Protein AF-A0A183F4H8-F1 (afdb_monomer)

Nearest PDB structures (foldseek):
  6b87-assembly3_C  TM=6.228E-01  e=8.184E+00  synthetic construct
  1jch-assembly1_A  TM=4.681E-01  e=5.550E+00  Escherichia coli str. K-12 substr. W3110
  4ovv-assembly1_B  TM=3.530E-01  e=3.560E+00  Homo sapiens
  5l3c-assembly1_A  TM=3.807E-01  e=4.445E+00  Homo sapiens
  6nct-assembly1_B  TM=3.474E-01  e=4.445E+00  Homo sapiens

Sequence (160 aa):
MPRFMESQKWSLLNDIPANFSRLVMEALSLRQKVVLARQALHFLRRCQRNDVIPTFITSKKLHETCGLPKDDKKLREIENDILKMTIKSKQNNLYSLLLKCVSKEQSCERFLPDRLWRRIVGLMDKKRSEENNTSIGRVPYIFDRIPKNVWVNGVAIGSL

pLDDT: mean 71.91, std 21.22, range [29.73, 94.19]

Mean predicted aligned error: 12.65 Å

Organism: Heligmosomoides polygyrus (NCBI:txid6339)

Solvent-accessible surface area (backbone atoms only — not comparable to full-atom values): 9638 Å² total; per-residue (Å²): 131,79,92,81,74,55,78,82,57,52,64,63,55,69,74,44,57,76,93,50,43,64,57,50,53,51,26,54,50,34,50,52,51,39,51,54,41,48,51,54,45,50,52,51,52,51,26,62,74,68,78,44,80,54,70,86,68,67,36,78,60,55,36,65,75,69,72,43,59,89,85,34,69,67,54,54,51,52,47,51,50,51,51,54,51,50,49,52,52,44,50,54,51,38,52,54,42,46,55,55,26,53,55,37,46,54,49,42,54,74,76,39,61,66,70,58,48,52,51,56,51,51,58,62,54,51,55,55,59,61,57,48,72,76,66,67,76,92,73,83,70,66,79,86,65,61,65,82,82,61,63,68,89,88,48,83,77,79,80,131

Foldseek 3Di:
DQPPDDPVLVVLLVVDDPVCSVLVVVLVVLVSVLVVLVVVLVVLVVCLVVVHQDPVLLDPVLCVVVVHDSPDPVSSVVSSVVSVVVSVVSVVVSVVSVVVNVVSLVVCCVPDDVVSSCVSVVVVVVVVVVVQVPDDHDDDDCVVVPPPPQDDPPDRDDDD

Radius of gyration: 20.4 Å; Cα contacts (8 Å, |Δi|>4): 75; chains: 1; bounding box: 42×41×57 Å

Structure (mmCIF, N/CA/C/O backbone):
data_AF-A0A183F4H8-F1
#
_entry.id   AF-A0A183F4H8-F1
#
loop_
_atom_site.group_PDB
_atom_site.id
_atom_site.type_symbol
_atom_site.label_atom_id
_atom_site.label_alt_id
_atom_site.label_comp_id
_atom_site.label_asym_id
_atom_site.label_entity_id
_atom_site.label_seq_id
_atom_site.pdbx_PDB_ins_code
_atom_site.Cartn_x
_atom_site.Cartn_y
_atom_site.Cartn_z
_atom_site.occupancy
_atom_site.B_iso_or_equiv
_atom_site.auth_seq_id
_atom_site.auth_comp_id
_atom_site.auth_asym_id
_atom_site.auth_atom_id
_atom_site.pdbx_PDB_model_num
ATOM 1 N N . MET A 1 1 ? 4.410 -14.785 -5.451 1.00 35.19 1 MET A N 1
ATOM 2 C CA . MET A 1 1 ? 4.458 -14.168 -6.797 1.00 35.19 1 MET A CA 1
ATOM 3 C C . MET A 1 1 ? 3.413 -13.060 -6.915 1.00 35.19 1 MET A C 1
ATOM 5 O O . MET A 1 1 ? 2.381 -13.168 -6.257 1.00 35.19 1 MET A O 1
ATOM 9 N N . PRO A 1 2 ? 3.671 -11.994 -7.693 1.00 44.03 2 PRO A N 1
ATOM 10 C CA . PRO A 1 2 ? 2.698 -10.931 -7.944 1.00 44.03 2 PRO A CA 1
ATOM 11 C C . PRO A 1 2 ? 1.487 -11.483 -8.727 1.00 44.03 2 PRO A C 1
ATOM 13 O O . PRO A 1 2 ? 1.676 -12.132 -9.750 1.00 44.03 2 PRO A O 1
ATOM 16 N N . ARG A 1 3 ? 0.250 -11.248 -8.258 1.00 51.75 3 ARG A N 1
ATOM 17 C CA . ARG A 1 3 ? -0.985 -11.921 -8.747 1.00 51.75 3 ARG A CA 1
ATOM 18 C C . ARG A 1 3 ? -1.517 -11.436 -10.113 1.00 51.75 3 ARG A C 1
ATOM 20 O O . ARG A 1 3 ? -2.581 -11.867 -10.525 1.00 51.75 3 ARG A O 1
ATOM 27 N N . PHE A 1 4 ? -0.810 -10.543 -10.806 1.00 49.78 4 PHE A N 1
ATOM 28 C CA . PHE A 1 4 ? -1.333 -9.786 -11.964 1.00 49.78 4 PHE A CA 1
ATOM 29 C C . PHE A 1 4 ? -0.768 -10.181 -13.343 1.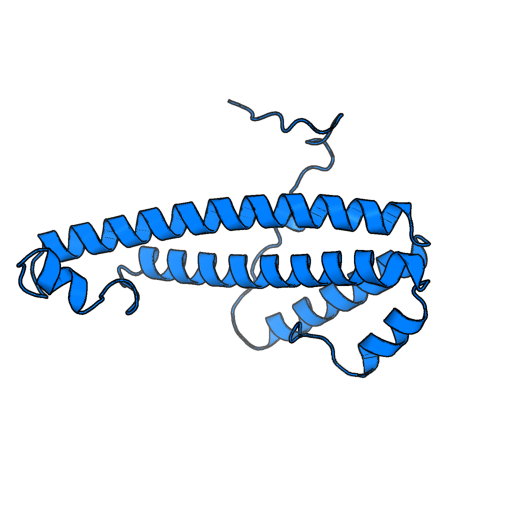00 49.78 4 PHE A C 1
ATOM 31 O O . PHE A 1 4 ? -1.013 -9.486 -14.336 1.00 49.78 4 PHE A O 1
ATOM 38 N N . MET A 1 5 ? 0.019 -11.255 -13.425 1.00 52.78 5 MET A N 1
ATOM 39 C CA . MET A 1 5 ? 0.778 -11.586 -14.636 1.00 52.78 5 MET A CA 1
ATOM 40 C C . MET A 1 5 ? 0.137 -12.756 -15.393 1.00 52.78 5 MET A C 1
ATOM 42 O O . MET A 1 5 ? 0.502 -13.909 -15.185 1.00 52.78 5 MET A O 1
ATOM 46 N N . GLU A 1 6 ? -0.827 -12.450 -16.263 1.00 54.47 6 GLU A N 1
ATOM 47 C CA . GLU A 1 6 ? -1.324 -13.384 -17.286 1.00 54.47 6 GLU A CA 1
ATOM 48 C C . GLU A 1 6 ? -0.195 -13.815 -18.234 1.00 54.47 6 GLU A C 1
ATOM 50 O O . GLU A 1 6 ? 0.744 -13.054 -18.481 1.00 54.47 6 GLU A O 1
ATOM 55 N N . SER A 1 7 ? -0.301 -15.025 -18.791 1.00 54.50 7 SER A N 1
ATOM 56 C CA . SER A 1 7 ? 0.689 -15.659 -19.681 1.00 54.50 7 SER A CA 1
ATOM 57 C C . SER A 1 7 ? 1.161 -14.751 -20.826 1.00 54.50 7 SER A C 1
ATOM 59 O O . SER A 1 7 ? 2.349 -14.710 -21.132 1.00 54.50 7 SER A O 1
ATOM 61 N N . GLN A 1 8 ? 0.263 -13.943 -21.392 1.00 52.97 8 GLN A N 1
ATOM 62 C CA . GLN A 1 8 ? 0.547 -13.024 -22.500 1.00 52.97 8 GLN A CA 1
ATOM 63 C C . GLN A 1 8 ? 1.451 -11.831 -22.116 1.00 52.97 8 GLN A C 1
ATOM 65 O O . GLN A 1 8 ? 2.029 -11.194 -22.989 1.00 52.97 8 GLN A O 1
ATOM 70 N N . LYS A 1 9 ? 1.606 -11.519 -20.819 1.00 57.94 9 LYS A N 1
ATOM 71 C CA . LYS A 1 9 ? 2.490 -10.441 -20.326 1.00 57.94 9 LYS A CA 1
ATOM 72 C C . LYS A 1 9 ? 3.931 -10.907 -20.108 1.00 57.94 9 LYS A C 1
ATOM 74 O O . LYS A 1 9 ? 4.834 -10.074 -20.094 1.00 57.94 9 LYS A O 1
ATOM 79 N N . TRP A 1 10 ? 4.154 -12.218 -19.978 1.00 61.06 10 TRP A N 1
ATOM 80 C CA . TRP A 1 10 ? 5.497 -12.793 -19.856 1.00 61.06 10 TRP A CA 1
ATOM 81 C C . TRP A 1 10 ? 6.309 -12.641 -21.139 1.00 61.06 10 TRP A C 1
ATOM 83 O O . TRP A 1 10 ? 7.515 -12.434 -21.061 1.00 61.06 10 TRP A O 1
ATOM 93 N N . SER A 1 11 ? 5.660 -12.641 -22.309 1.00 64.25 11 SER A N 1
ATOM 94 C CA . SER A 1 11 ? 6.367 -12.493 -23.586 1.00 64.25 11 SER A CA 1
ATOM 95 C C . SER A 1 11 ? 7.099 -11.155 -23.716 1.00 64.25 11 SER A C 1
ATOM 97 O O . SER A 1 11 ? 8.117 -11.094 -24.385 1.00 64.25 11 SER A O 1
ATOM 99 N N . LEU A 1 12 ? 6.632 -10.101 -23.039 1.00 66.25 12 LEU A N 1
ATOM 100 C CA . LEU A 1 12 ? 7.289 -8.785 -23.011 1.00 66.25 12 LEU A CA 1
ATOM 101 C C . LEU A 1 12 ? 8.436 -8.708 -22.009 1.00 66.25 12 LEU A C 1
ATOM 103 O O . LEU A 1 12 ? 9.307 -7.854 -22.139 1.00 66.25 12 LEU A O 1
ATOM 107 N N . LEU A 1 13 ? 8.430 -9.579 -20.997 1.00 70.94 13 LEU A N 1
ATOM 108 C CA . LEU A 1 13 ? 9.558 -9.696 -20.081 1.00 70.94 13 LEU A CA 1
ATOM 109 C C . LEU A 1 13 ? 10.745 -10.397 -20.756 1.00 70.94 13 LEU A C 1
ATOM 111 O O . LEU A 1 13 ? 11.876 -10.173 -20.339 1.00 70.94 13 LEU A O 1
ATOM 115 N N . ASN A 1 14 ? 10.500 -11.172 -21.819 1.00 73.56 14 ASN A N 1
ATOM 116 C CA . ASN A 1 14 ? 11.553 -11.785 -22.634 1.00 73.56 14 ASN A CA 1
ATOM 117 C C . ASN A 1 14 ? 12.379 -10.743 -23.407 1.00 73.56 14 ASN A C 1
ATOM 119 O O . ASN A 1 14 ? 13.550 -10.982 -23.680 1.00 73.56 14 ASN A O 1
ATOM 123 N N . ASP A 1 15 ? 11.791 -9.581 -23.708 1.00 79.44 15 ASP A N 1
ATOM 124 C CA . ASP A 1 15 ? 12.475 -8.465 -24.373 1.00 79.44 15 ASP A CA 1
ATOM 125 C C . ASP A 1 15 ? 13.351 -7.650 -23.396 1.00 79.44 15 ASP A C 1
ATOM 127 O O . ASP A 1 15 ? 14.046 -6.716 -23.804 1.00 79.44 15 ASP A O 1
ATOM 131 N N . ILE A 1 16 ? 13.306 -7.956 -22.091 1.00 80.44 16 ILE A N 1
ATOM 132 C CA . ILE A 1 16 ? 14.099 -7.263 -21.074 1.00 80.44 16 ILE A CA 1
ATOM 133 C C . ILE A 1 16 ? 15.475 -7.924 -20.979 1.00 80.44 16 ILE A C 1
ATOM 135 O O . ILE A 1 16 ? 15.563 -9.112 -20.656 1.00 80.44 16 ILE A O 1
ATOM 139 N N . PRO A 1 17 ? 16.566 -7.157 -21.147 1.00 82.88 17 PRO A N 1
ATOM 140 C CA . PRO A 1 17 ? 17.907 -7.669 -20.912 1.00 82.88 17 PRO A CA 1
ATOM 141 C C . PRO A 1 17 ? 18.044 -8.283 -19.510 1.00 82.88 17 PRO A C 1
ATOM 143 O O . PRO A 1 17 ? 17.594 -7.706 -18.513 1.00 82.88 17 PRO A O 1
ATOM 146 N N . ALA A 1 18 ? 18.683 -9.453 -19.411 1.00 82.50 18 ALA A N 1
ATOM 147 C CA . ALA A 1 18 ? 18.761 -10.222 -18.166 1.00 82.50 18 ALA A CA 1
ATOM 148 C C . ALA A 1 18 ? 19.333 -9.409 -16.987 1.00 82.50 18 ALA A C 1
ATOM 150 O O . ALA A 1 18 ? 18.863 -9.545 -15.855 1.00 82.50 18 ALA A O 1
ATOM 151 N N . ASN A 1 19 ? 20.271 -8.497 -17.262 1.00 85.50 19 ASN A N 1
ATOM 152 C CA . ASN A 1 19 ? 20.879 -7.579 -16.296 1.00 85.50 19 ASN A CA 1
ATOM 153 C C . ASN A 1 19 ? 19.897 -6.551 -15.695 1.00 85.50 19 ASN A C 1
ATOM 155 O O . ASN A 1 19 ? 20.135 -6.065 -14.591 1.00 85.50 19 ASN A O 1
ATOM 159 N N . PHE A 1 20 ? 18.778 -6.254 -16.362 1.00 84.38 20 PHE A N 1
ATOM 160 C CA . PHE A 1 20 ? 17.754 -5.316 -15.881 1.00 84.38 20 PHE A CA 1
ATOM 161 C C . P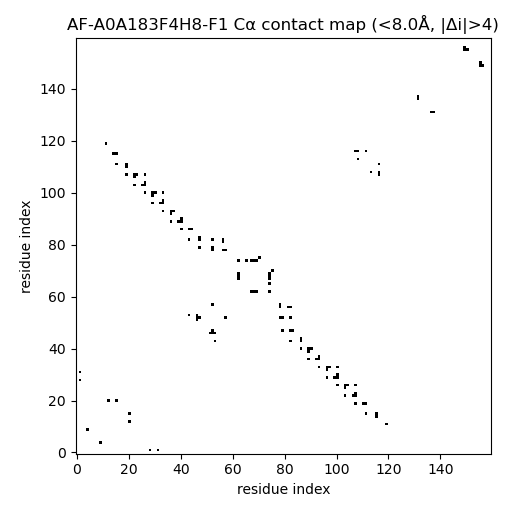HE A 1 20 ? 16.434 -5.990 -15.475 1.00 84.38 20 PHE A C 1
ATOM 163 O O . PHE A 1 20 ? 15.554 -5.334 -14.914 1.00 84.38 20 PHE A O 1
ATOM 170 N N . SER A 1 21 ? 16.307 -7.305 -15.676 1.00 83.81 21 SER A N 1
ATOM 171 C CA . SER A 1 21 ? 15.119 -8.095 -15.314 1.00 83.81 21 SER A CA 1
ATOM 172 C C . SER A 1 21 ? 14.692 -7.894 -13.853 1.00 83.81 21 SER A C 1
ATOM 174 O O . SER A 1 21 ? 13.529 -7.602 -13.565 1.00 83.81 21 SER A O 1
ATOM 176 N N . ARG A 1 22 ? 15.646 -7.951 -12.915 1.00 86.50 22 ARG A N 1
ATOM 177 C CA . ARG A 1 22 ? 15.398 -7.737 -11.484 1.00 86.50 22 ARG A CA 1
ATOM 178 C C . ARG A 1 22 ? 14.854 -6.339 -11.195 1.00 86.50 22 ARG A C 1
ATOM 180 O O . ARG A 1 22 ? 13.904 -6.208 -10.427 1.00 86.50 22 ARG A O 1
ATOM 187 N N . LEU A 1 23 ? 15.430 -5.311 -11.819 1.00 88.12 23 LEU A N 1
ATOM 188 C CA . LEU A 1 23 ? 15.007 -3.922 -11.638 1.00 88.12 23 LEU A CA 1
ATOM 189 C C . LEU A 1 23 ? 13.547 -3.732 -12.074 1.00 88.12 23 LEU A C 1
ATOM 191 O O . LEU A 1 23 ? 12.750 -3.163 -11.325 1.00 88.12 23 LEU A O 1
ATOM 195 N N . VAL A 1 24 ? 13.185 -4.272 -13.241 1.00 86.25 24 VAL A N 1
ATOM 196 C CA . VAL A 1 24 ? 11.814 -4.207 -13.762 1.00 86.25 24 VAL A CA 1
ATOM 197 C C . VAL A 1 24 ? 10.842 -4.954 -12.858 1.00 86.25 24 VAL A C 1
ATOM 199 O O . VAL A 1 24 ? 9.792 -4.420 -12.499 1.00 86.25 24 VAL A O 1
ATOM 202 N N . MET A 1 25 ? 11.192 -6.166 -12.429 1.00 85.19 25 MET A N 1
ATOM 203 C CA . MET A 1 25 ? 10.335 -6.955 -11.544 1.00 85.19 25 MET A CA 1
ATOM 204 C C . MET A 1 25 ? 10.112 -6.272 -10.191 1.00 85.19 25 MET A C 1
ATOM 206 O O . MET A 1 25 ? 8.996 -6.290 -9.663 1.00 85.19 25 MET A O 1
ATOM 210 N N . GLU A 1 26 ? 11.138 -5.624 -9.638 1.00 88.19 26 GLU A N 1
ATOM 211 C CA . GLU A 1 26 ? 11.018 -4.818 -8.422 1.00 88.19 26 GLU A CA 1
ATOM 212 C C . GLU A 1 26 ? 10.077 -3.620 -8.624 1.00 88.19 26 GLU A C 1
ATOM 214 O O . GLU A 1 26 ? 9.191 -3.401 -7.793 1.00 88.19 26 GLU A O 1
ATOM 219 N N . ALA A 1 27 ? 10.211 -2.885 -9.733 1.00 88.56 27 ALA A N 1
ATOM 220 C CA . ALA A 1 27 ? 9.337 -1.756 -10.056 1.00 88.56 27 ALA A CA 1
ATOM 221 C C . ALA A 1 27 ? 7.869 -2.196 -10.219 1.00 88.56 27 ALA A C 1
ATOM 223 O O . ALA A 1 27 ? 6.964 -1.617 -9.614 1.00 88.56 27 ALA A O 1
ATOM 224 N N . LEU A 1 28 ? 7.621 -3.282 -10.957 1.00 85.00 28 LEU A N 1
ATOM 225 C CA . LEU A 1 28 ? 6.276 -3.833 -11.157 1.00 85.00 28 LEU A CA 1
ATOM 226 C C . LEU A 1 28 ? 5.661 -4.344 -9.847 1.00 85.00 28 LEU A C 1
ATOM 228 O O . LEU A 1 28 ? 4.480 -4.114 -9.574 1.00 85.00 28 LEU A O 1
ATOM 232 N N . SER A 1 29 ? 6.463 -4.994 -9.002 1.00 85.00 29 SER A N 1
ATOM 233 C CA . SER A 1 29 ? 6.049 -5.425 -7.663 1.00 85.00 29 SER A CA 1
ATOM 234 C C . SER A 1 29 ? 5.660 -4.233 -6.780 1.00 85.00 29 SER A C 1
ATOM 236 O O . SER A 1 29 ? 4.638 -4.275 -6.090 1.00 85.00 29 SER A O 1
ATOM 238 N N . LEU A 1 30 ? 6.422 -3.135 -6.831 1.00 87.00 30 LEU A N 1
ATOM 239 C CA . LEU A 1 30 ? 6.105 -1.904 -6.104 1.00 87.00 30 LEU A CA 1
ATOM 240 C C . LEU A 1 30 ? 4.807 -1.259 -6.597 1.00 87.00 30 LEU A C 1
ATOM 242 O O . LEU A 1 30 ? 3.974 -0.911 -5.757 1.00 87.00 30 LEU A O 1
ATOM 246 N N . ARG A 1 31 ? 4.568 -1.189 -7.916 1.00 84.81 31 ARG A N 1
ATOM 247 C CA . ARG A 1 31 ? 3.289 -0.694 -8.464 1.00 84.81 31 ARG A CA 1
ATOM 248 C C . ARG A 1 31 ? 2.108 -1.471 -7.891 1.00 84.81 31 ARG A C 1
ATOM 250 O O . ARG A 1 31 ? 1.142 -0.868 -7.426 1.00 84.81 31 ARG A O 1
ATOM 257 N N . GLN A 1 32 ? 2.197 -2.799 -7.838 1.00 84.50 32 GLN A N 1
ATOM 258 C CA . GLN A 1 32 ? 1.133 -3.627 -7.259 1.00 84.50 32 GLN A CA 1
ATOM 259 C C . GLN A 1 32 ? 0.930 -3.363 -5.765 1.00 84.50 32 GLN A C 1
ATOM 261 O O . GLN A 1 32 ? -0.205 -3.209 -5.314 1.00 84.50 32 GLN A O 1
ATOM 266 N N . LYS A 1 33 ? 2.017 -3.242 -4.994 1.00 87.25 33 LYS A N 1
ATOM 267 C CA . LYS A 1 33 ? 1.938 -2.881 -3.570 1.00 87.25 33 LYS A CA 1
ATOM 268 C C . LYS A 1 33 ? 1.268 -1.521 -3.367 1.00 87.25 33 LYS A C 1
ATOM 270 O O . LYS A 1 33 ? 0.461 -1.384 -2.451 1.00 87.25 33 LYS A O 1
ATOM 275 N N . VAL A 1 34 ? 1.543 -0.540 -4.232 1.00 87.44 34 VAL A N 1
ATOM 276 C CA . VAL A 1 34 ? 0.872 0.771 -4.224 1.00 87.44 34 VAL A CA 1
ATOM 277 C C . VAL A 1 34 ? -0.628 0.625 -4.487 1.00 87.44 34 VAL A C 1
ATOM 279 O O . VAL A 1 34 ? -1.426 1.243 -3.781 1.00 87.44 34 VAL A O 1
ATOM 282 N N . VAL A 1 35 ? -1.039 -0.192 -5.465 1.00 84.88 35 VAL A N 1
ATOM 283 C CA . VAL A 1 35 ? -2.467 -0.443 -5.741 1.00 84.88 35 VAL A CA 1
ATOM 284 C C . VAL A 1 35 ? -3.170 -1.034 -4.520 1.00 84.88 35 VAL A C 1
ATOM 286 O O . VAL A 1 35 ? -4.182 -0.485 -4.082 1.00 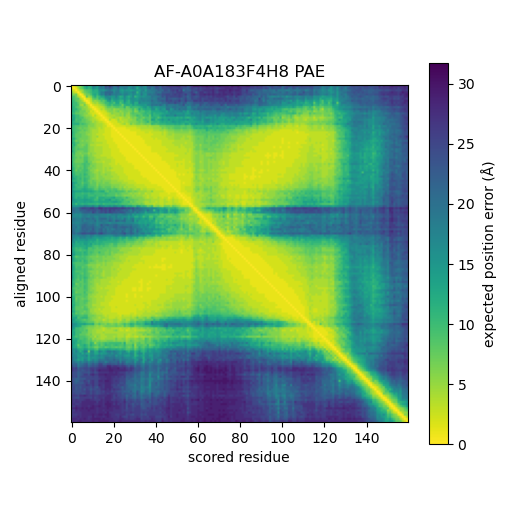84.88 35 VAL A O 1
ATOM 289 N N . LEU A 1 36 ? -2.605 -2.089 -3.931 1.00 85.44 36 LEU A N 1
ATOM 290 C CA . LEU A 1 36 ? -3.170 -2.743 -2.748 1.00 85.44 36 LEU A CA 1
ATOM 291 C C . LEU A 1 36 ? -3.238 -1.791 -1.547 1.00 85.44 36 LEU A C 1
ATOM 293 O O . LEU A 1 36 ? -4.255 -1.727 -0.858 1.00 85.44 36 LEU A O 1
ATOM 297 N N . ALA A 1 37 ? -2.186 -1.001 -1.315 1.00 86.25 37 ALA A N 1
ATOM 298 C CA . ALA A 1 37 ? -2.161 -0.016 -0.238 1.00 86.25 37 ALA A CA 1
ATOM 299 C C . ALA A 1 37 ? -3.238 1.069 -0.420 1.00 86.25 37 ALA A C 1
ATOM 301 O O . ALA A 1 37 ? -3.883 1.455 0.556 1.00 86.25 37 ALA A O 1
ATOM 302 N N . ARG A 1 38 ? -3.484 1.526 -1.657 1.00 87.56 38 ARG A N 1
ATOM 303 C CA . ARG A 1 38 ? -4.574 2.468 -1.968 1.00 87.56 38 ARG A CA 1
ATOM 304 C C . ARG A 1 38 ? -5.948 1.861 -1.708 1.00 87.56 38 ARG A C 1
ATOM 306 O O . ARG A 1 38 ? -6.773 2.515 -1.080 1.00 87.56 38 ARG A O 1
ATOM 313 N N . GLN A 1 39 ? -6.185 0.630 -2.162 1.00 87.44 39 GLN A N 1
ATOM 314 C CA . GLN A 1 39 ? -7.453 -0.069 -1.936 1.00 87.44 39 GLN A CA 1
ATOM 315 C C . GLN A 1 39 ? -7.727 -0.251 -0.439 1.00 87.44 39 GLN A C 1
ATOM 317 O O . GLN A 1 39 ? -8.813 0.084 0.031 1.00 87.44 39 GLN A O 1
ATOM 322 N N . ALA A 1 40 ? -6.721 -0.684 0.325 1.00 87.31 40 ALA A N 1
ATOM 323 C CA . ALA A 1 40 ? -6.834 -0.826 1.772 1.00 87.31 40 ALA A CA 1
ATOM 324 C C . ALA A 1 40 ? -7.130 0.515 2.465 1.00 87.31 40 ALA A C 1
ATOM 326 O O . ALA A 1 40 ? -8.018 0.593 3.309 1.00 87.31 40 ALA A O 1
ATOM 327 N N . LEU A 1 41 ? -6.434 1.593 2.087 1.00 90.69 41 LEU A N 1
ATOM 328 C CA . LEU A 1 41 ? -6.689 2.926 2.641 1.00 90.69 41 LEU A CA 1
ATOM 329 C C . LEU A 1 41 ? -8.098 3.431 2.296 1.00 90.69 41 LEU A C 1
ATOM 331 O O . LEU A 1 41 ? -8.764 4.024 3.142 1.00 90.69 41 LEU A O 1
ATOM 335 N N . HIS A 1 42 ? -8.561 3.190 1.069 1.00 89.94 42 HIS A N 1
ATOM 336 C CA . HIS A 1 42 ? -9.909 3.551 0.641 1.00 89.94 42 HIS A CA 1
ATOM 337 C C . HIS A 1 42 ? -10.976 2.809 1.452 1.00 89.94 42 HIS A C 1
ATOM 339 O O . HIS A 1 42 ? -11.920 3.435 1.934 1.00 89.94 42 HIS A O 1
ATOM 345 N N . PHE A 1 43 ? -10.799 1.501 1.656 1.00 90.19 43 PHE A N 1
ATOM 346 C CA . PHE A 1 43 ? -11.661 0.700 2.522 1.00 90.19 43 PHE A CA 1
ATOM 347 C C . PHE A 1 43 ? -11.740 1.291 3.938 1.00 90.19 43 PHE A C 1
ATOM 349 O O . PHE A 1 43 ? -12.833 1.579 4.413 1.00 90.19 43 PHE A O 1
ATOM 356 N N . LEU A 1 44 ? -10.599 1.583 4.572 1.00 90.12 44 LEU A N 1
ATOM 357 C CA . LEU A 1 44 ? -10.568 2.154 5.926 1.00 90.12 44 LEU A CA 1
ATOM 358 C C . LEU A 1 44 ? -11.242 3.530 6.016 1.00 90.12 44 LEU A C 1
ATOM 360 O O . LEU A 1 44 ? -11.981 3.801 6.958 1.00 90.12 44 LEU A O 1
ATOM 364 N N . ARG A 1 45 ? -11.025 4.401 5.025 1.00 91.44 45 ARG A N 1
ATOM 365 C CA . ARG A 1 45 ? -11.697 5.710 4.962 1.00 91.44 45 ARG A CA 1
ATOM 366 C C . ARG A 1 45 ? -13.206 5.564 4.777 1.00 91.44 45 ARG A C 1
ATOM 368 O O . ARG A 1 45 ? -13.963 6.367 5.313 1.00 91.44 45 ARG A O 1
ATOM 375 N N . ARG A 1 46 ? -13.655 4.550 4.033 1.00 92.81 46 ARG A N 1
ATOM 376 C CA . ARG A 1 46 ? -15.081 4.225 3.900 1.00 92.81 46 ARG A CA 1
ATOM 377 C C . ARG A 1 46 ? -15.660 3.728 5.225 1.00 92.81 46 ARG A C 1
ATOM 379 O O . ARG A 1 46 ? -16.758 4.141 5.569 1.00 92.81 46 ARG A O 1
ATOM 386 N N . CYS A 1 47 ? -14.928 2.898 5.965 1.00 90.62 47 CYS A N 1
ATOM 387 C CA . CYS A 1 47 ? -15.304 2.471 7.313 1.00 90.62 47 CYS A CA 1
ATOM 388 C C . CYS A 1 47 ? -15.482 3.674 8.250 1.00 90.62 47 CYS A C 1
ATOM 390 O O . CYS A 1 47 ? -16.547 3.831 8.834 1.00 90.62 47 CYS A O 1
ATOM 392 N N . GLN A 1 48 ? -14.509 4.590 8.275 1.00 91.62 48 GLN A N 1
ATOM 393 C CA . GLN A 1 48 ? -14.580 5.813 9.082 1.00 91.62 48 GLN A CA 1
ATOM 394 C C . GLN A 1 48 ? -15.778 6.705 8.718 1.00 91.62 48 GLN A C 1
ATOM 396 O O . GLN A 1 48 ? -16.446 7.225 9.601 1.00 91.62 48 GLN A O 1
ATOM 401 N N . ARG A 1 49 ? -16.064 6.893 7.423 1.00 92.44 49 ARG A N 1
ATOM 402 C CA . ARG A 1 49 ? -17.188 7.736 6.969 1.00 92.44 49 ARG A CA 1
ATOM 403 C C . ARG A 1 49 ? -18.561 7.174 7.326 1.00 92.44 49 ARG A C 1
ATOM 405 O O . ARG A 1 49 ? -19.491 7.953 7.471 1.00 92.44 49 ARG A O 1
ATOM 412 N N . ASN A 1 50 ? -18.685 5.853 7.415 1.00 92.56 50 ASN A N 1
ATOM 413 C CA . ASN A 1 50 ? -19.951 5.181 7.703 1.00 92.56 50 ASN A CA 1
ATOM 414 C C . ASN A 1 50 ? -20.083 4.765 9.181 1.00 92.56 50 ASN A C 1
ATOM 416 O O . ASN A 1 50 ? -20.966 3.973 9.483 1.00 92.56 50 ASN A O 1
ATOM 420 N N . ASP A 1 51 ? -19.195 5.231 10.071 1.00 87.81 51 ASP A N 1
ATOM 421 C CA . ASP A 1 51 ? -19.133 4.820 11.490 1.00 87.81 51 ASP A CA 1
ATOM 422 C C . ASP A 1 51 ? -19.085 3.288 11.691 1.00 87.81 51 ASP A C 1
ATOM 424 O O . ASP A 1 51 ? -19.655 2.721 12.623 1.00 87.81 51 ASP A O 1
ATOM 428 N N . VAL A 1 52 ? -18.402 2.585 10.778 1.00 89.94 52 VAL A N 1
ATOM 429 C CA . VAL A 1 52 ? -18.219 1.131 10.847 1.00 89.94 52 VAL A CA 1
ATOM 430 C C . VAL A 1 52 ? -16.810 0.834 11.330 1.00 89.94 52 VAL A C 1
ATOM 432 O O . VAL A 1 52 ? -15.838 1.153 10.643 1.00 89.94 52 VAL A O 1
ATOM 435 N N . ILE A 1 53 ? -16.690 0.148 12.465 1.00 88.62 53 ILE A N 1
ATOM 436 C CA . ILE A 1 53 ? -15.407 -0.377 12.930 1.00 88.62 53 ILE A CA 1
ATOM 437 C C . ILE A 1 53 ? -15.151 -1.734 12.252 1.00 88.62 53 ILE A C 1
ATOM 439 O O . ILE A 1 53 ? -15.965 -2.650 12.372 1.00 88.62 53 ILE A O 1
ATOM 443 N N . PRO A 1 54 ? -14.041 -1.897 11.508 1.00 87.00 54 PRO A N 1
ATOM 444 C CA . PRO A 1 54 ? -13.688 -3.181 10.918 1.00 87.00 54 PRO A CA 1
ATOM 445 C C . PRO A 1 54 ? -13.486 -4.274 11.972 1.00 87.00 54 PRO A C 1
ATOM 447 O O . PRO A 1 54 ? -12.906 -4.029 13.027 1.00 87.00 54 PRO A O 1
ATOM 450 N N . THR A 1 55 ? -13.838 -5.515 11.634 1.00 86.06 55 THR A N 1
ATOM 451 C CA . THR A 1 55 ? -13.790 -6.661 12.563 1.00 86.06 55 THR A CA 1
ATOM 452 C C . THR A 1 55 ? -12.405 -6.967 13.139 1.00 86.06 55 THR A C 1
ATOM 454 O O . THR A 1 55 ? -12.282 -7.504 14.237 1.00 86.06 55 THR A O 1
ATOM 457 N N . PHE A 1 56 ? -11.339 -6.624 12.413 1.00 82.25 56 PHE A N 1
ATOM 458 C CA . PHE A 1 56 ? -9.967 -6.779 12.903 1.00 82.25 56 PHE A CA 1
ATOM 459 C C . PHE A 1 56 ? -9.572 -5.716 13.941 1.00 82.25 56 PHE A C 1
ATOM 461 O O . PHE A 1 56 ? -8.593 -5.919 14.652 1.00 82.25 56 PHE A O 1
ATOM 468 N N . ILE A 1 57 ? -10.302 -4.596 14.018 1.00 83.25 57 ILE A N 1
ATOM 469 C CA . ILE A 1 57 ? -10.151 -3.584 15.074 1.00 83.25 57 ILE A CA 1
ATOM 470 C C . ILE A 1 57 ? -11.008 -3.961 16.280 1.00 83.25 57 ILE A C 1
ATOM 472 O O . ILE A 1 57 ? -10.507 -3.895 17.399 1.00 83.25 57 ILE A O 1
ATOM 476 N N . THR A 1 58 ? -12.233 -4.456 16.059 1.00 77.19 58 THR A N 1
ATOM 477 C CA . THR A 1 58 ? -13.149 -4.935 17.115 1.00 77.19 58 THR A CA 1
ATOM 478 C C . THR A 1 58 ? -12.696 -6.260 17.749 1.00 77.19 58 THR A C 1
ATOM 480 O O . THR A 1 58 ? -13.507 -7.151 18.023 1.00 77.19 58 THR A O 1
ATOM 483 N N . SER A 1 59 ? -11.387 -6.484 17.893 1.00 69.50 59 SER A N 1
ATOM 484 C CA . SER A 1 59 ? -10.856 -7.763 18.352 1.00 69.50 59 SER A CA 1
ATOM 485 C C . SER A 1 59 ? -11.453 -8.112 19.717 1.00 69.50 59 SER A C 1
ATOM 487 O O . SER A 1 59 ? -11.507 -7.268 20.613 1.00 69.50 59 SER A O 1
ATOM 489 N N . LYS A 1 60 ? -11.835 -9.381 19.911 1.00 63.00 60 LYS A N 1
ATOM 490 C CA . LYS A 1 60 ? -12.331 -9.872 21.210 1.00 63.00 60 LYS A CA 1
ATOM 491 C C . LYS A 1 60 ? -11.336 -9.606 22.357 1.00 63.00 60 LYS A C 1
ATOM 493 O O . LYS A 1 60 ? -11.721 -9.475 23.503 1.00 63.00 60 LYS A O 1
ATOM 498 N N . LYS A 1 61 ? -10.050 -9.426 22.054 1.00 68.88 61 LYS A N 1
ATOM 499 C CA . LYS A 1 61 ? -9.036 -9.142 23.075 1.00 68.88 61 LYS A CA 1
ATOM 500 C C . LYS A 1 61 ? -9.057 -7.701 23.585 1.00 68.88 61 LYS A C 1
ATOM 502 O O . LYS A 1 61 ? -8.546 -7.456 24.673 1.00 68.88 61 LYS A O 1
ATOM 507 N N . LEU A 1 62 ? -9.615 -6.743 22.837 1.00 75.75 62 LEU A N 1
ATOM 508 C CA . LEU A 1 62 ? -9.603 -5.334 23.252 1.00 75.75 62 LEU A CA 1
ATOM 509 C C . LEU A 1 62 ? -10.481 -5.129 24.493 1.00 75.75 62 LEU A C 1
ATOM 511 O O . LEU A 1 62 ? -10.044 -4.522 25.463 1.00 75.75 62 LEU A O 1
ATOM 515 N N . HIS A 1 63 ? -11.677 -5.723 24.493 1.00 72.62 63 HIS A N 1
ATOM 516 C CA . HIS A 1 63 ? -12.587 -5.676 25.637 1.00 72.62 63 HIS A CA 1
ATOM 517 C C . HIS A 1 63 ? -12.008 -6.402 26.865 1.00 72.62 63 HIS A C 1
ATOM 519 O O . HIS A 1 63 ? -12.130 -5.905 27.978 1.00 72.62 63 HIS A O 1
ATOM 525 N N . GLU A 1 64 ? -11.319 -7.536 26.666 1.00 77.19 64 GLU A N 1
ATOM 526 C CA . GLU A 1 64 ? -10.618 -8.271 27.736 1.00 77.19 64 GLU A CA 1
ATOM 527 C C . GLU A 1 64 ? -9.481 -7.436 28.338 1.00 77.19 64 GLU A C 1
ATOM 529 O O . GLU A 1 64 ? -9.342 -7.368 29.553 1.00 77.19 64 GLU A O 1
ATOM 534 N N . THR A 1 65 ? -8.698 -6.757 27.493 1.00 78.50 65 THR A N 1
ATOM 535 C CA . THR A 1 65 ? -7.542 -5.950 27.920 1.00 78.50 65 THR A CA 1
ATOM 536 C C . THR A 1 65 ? -7.972 -4.666 28.630 1.00 78.50 65 THR A C 1
ATOM 538 O O . THR A 1 65 ? -7.336 -4.247 29.592 1.00 78.50 65 THR A O 1
ATOM 541 N N . CYS A 1 66 ? -9.050 -4.032 28.163 1.00 76.50 66 CYS A N 1
ATOM 542 C CA . CYS A 1 66 ? -9.585 -2.813 28.765 1.00 76.50 66 CYS A CA 1
ATOM 543 C C . CYS A 1 66 ? -10.522 -3.088 29.954 1.00 76.50 66 CYS A C 1
ATOM 545 O O . CYS A 1 66 ? -10.890 -2.143 30.647 1.00 76.50 66 CYS A O 1
ATOM 547 N N . GLY A 1 67 ? -10.931 -4.343 30.184 1.00 78.25 67 GLY A N 1
ATOM 548 C CA . GLY A 1 67 ? -11.907 -4.712 31.217 1.00 78.25 67 GLY A CA 1
ATOM 549 C C . GLY A 1 67 ? -13.302 -4.115 30.991 1.00 78.25 67 GLY A C 1
ATOM 550 O O . GLY A 1 67 ? -14.072 -3.986 31.939 1.00 78.25 67 GLY A O 1
ATOM 551 N N . LEU A 1 68 ? -13.616 -3.715 29.754 1.00 78.44 68 LEU A N 1
ATOM 552 C CA . LEU A 1 68 ?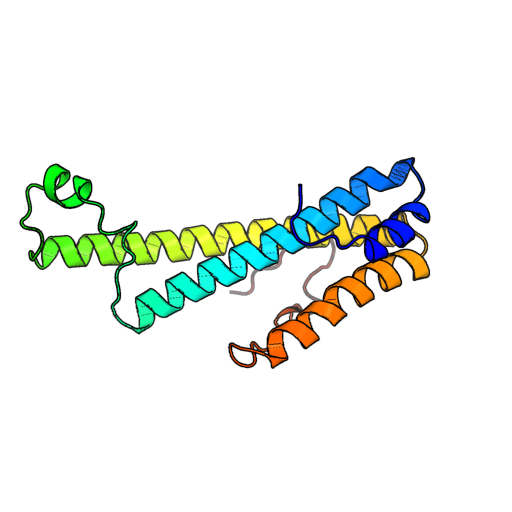 -14.857 -3.022 29.406 1.00 78.44 68 LEU A CA 1
ATOM 553 C C . LEU A 1 68 ? -15.863 -3.978 28.747 1.00 78.44 68 LEU A C 1
ATOM 555 O O . LEU A 1 68 ? -15.460 -4.862 27.985 1.00 78.44 68 LEU A O 1
ATOM 559 N N . PRO A 1 69 ? -17.176 -3.796 28.973 1.00 76.69 69 PRO A N 1
ATOM 560 C CA . PRO A 1 69 ? -18.213 -4.457 28.188 1.00 76.69 69 PRO A CA 1
ATOM 561 C C . PRO A 1 69 ? -18.089 -4.118 26.695 1.00 76.69 69 PRO A C 1
ATOM 563 O O . PRO A 1 69 ? -17.664 -3.024 26.329 1.00 76.69 69 PRO A O 1
ATOM 566 N N . LYS A 1 70 ? -18.512 -5.034 25.817 1.00 72.62 70 LYS A N 1
ATOM 567 C CA . LYS A 1 70 ? -18.438 -4.844 24.353 1.00 72.62 70 LYS A CA 1
ATOM 568 C C . LYS A 1 70 ? -19.217 -3.630 23.838 1.00 72.62 70 LYS A C 1
ATOM 570 O O . LYS A 1 70 ? -18.822 -3.060 22.830 1.00 72.62 70 LYS A O 1
ATOM 575 N N . ASP A 1 71 ? -20.274 -3.238 24.541 1.00 75.44 71 ASP A N 1
ATOM 576 C CA . ASP A 1 71 ? -21.137 -2.115 24.163 1.00 75.44 71 ASP A CA 1
ATOM 577 C C . ASP A 1 71 ? -20.807 -0.825 24.938 1.00 75.44 71 ASP A C 1
ATOM 579 O O . ASP A 1 71 ? -21.579 0.135 24.922 1.00 75.44 71 ASP A O 1
ATOM 583 N N . ASP A 1 72 ? -19.663 -0.777 25.631 1.00 82.69 72 ASP A N 1
ATOM 584 C CA . ASP A 1 72 ? -19.236 0.423 26.348 1.00 82.69 72 ASP A CA 1
ATOM 585 C C . ASP A 1 72 ? -18.831 1.535 25.367 1.00 82.69 72 ASP A C 1
ATOM 587 O O . ASP A 1 72 ? -18.029 1.346 24.445 1.00 82.69 72 ASP A O 1
ATOM 591 N N . LYS A 1 73 ? -19.350 2.742 25.600 1.00 85.44 73 LYS A N 1
ATOM 592 C CA . LYS A 1 73 ? -19.029 3.930 24.805 1.00 85.44 73 LYS A CA 1
ATOM 593 C C . LYS A 1 73 ? -17.523 4.227 24.782 1.00 85.44 73 LYS A C 1
ATOM 595 O O . LYS A 1 73 ? -17.002 4.597 23.732 1.00 85.44 73 LYS A O 1
ATOM 600 N N . LYS A 1 74 ? -16.813 4.017 25.896 1.00 85.31 74 LYS A N 1
ATOM 601 C CA . LYS A 1 74 ? -15.356 4.205 25.987 1.00 85.31 74 LYS A CA 1
ATOM 602 C C . LYS A 1 74 ? -14.605 3.213 25.109 1.00 85.31 74 LYS A C 1
ATOM 604 O O . LYS A 1 74 ? -13.624 3.584 24.471 1.00 85.31 74 LYS A O 1
ATOM 609 N N . LEU A 1 75 ? -15.073 1.965 25.032 1.00 87.00 75 LEU A N 1
ATOM 610 C CA . LEU A 1 75 ? -14.477 0.966 24.146 1.00 87.00 75 LEU A CA 1
ATOM 611 C C . LEU A 1 75 ? -14.619 1.402 22.683 1.00 87.00 75 LEU A C 1
ATOM 613 O O . LEU A 1 75 ? -13.650 1.360 21.928 1.00 87.00 75 LEU A O 1
ATOM 617 N N . ARG A 1 76 ? -15.794 1.922 22.313 1.00 86.62 76 ARG A N 1
ATOM 618 C CA . ARG A 1 76 ? -16.064 2.445 20.968 1.00 86.62 76 ARG A CA 1
ATOM 619 C C . ARG A 1 76 ? -15.219 3.673 20.614 1.00 86.62 76 ARG A C 1
ATOM 621 O O . ARG A 1 76 ? -14.835 3.845 19.457 1.00 86.62 76 ARG A O 1
ATOM 628 N N . GLU A 1 77 ? -14.916 4.530 21.586 1.00 89.19 77 GLU A N 1
ATOM 629 C CA . GLU A 1 77 ? -13.988 5.658 21.418 1.00 89.19 77 GLU A CA 1
ATOM 630 C C . GLU A 1 77 ? -12.558 5.162 21.149 1.00 89.19 77 GLU A C 1
ATOM 632 O O . GLU A 1 77 ? -11.932 5.595 20.178 1.00 89.19 77 GLU A O 1
ATOM 637 N N . ILE A 1 78 ? -12.083 4.176 21.919 1.00 89.06 78 ILE A N 1
ATOM 638 C CA . ILE A 1 78 ? -10.765 3.551 21.722 1.00 89.06 78 ILE A CA 1
ATOM 639 C C . ILE A 1 78 ? -10.672 2.897 20.336 1.00 89.06 78 ILE A C 1
ATOM 641 O O . ILE A 1 78 ? -9.700 3.107 19.609 1.00 89.06 78 ILE A O 1
ATOM 645 N N . GLU A 1 79 ? -11.684 2.129 19.929 1.00 89.44 79 GLU A N 1
AT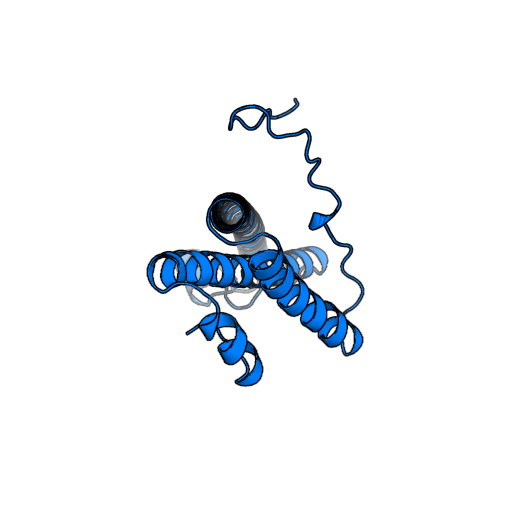OM 646 C CA . GLU A 1 79 ? -11.741 1.500 18.604 1.00 89.44 79 GLU A CA 1
ATOM 647 C C . GLU A 1 79 ? -11.686 2.529 17.466 1.00 89.44 79 GLU A C 1
ATOM 649 O O . GLU A 1 79 ? -10.980 2.337 16.468 1.00 89.44 79 GLU A O 1
ATOM 654 N N . ASN A 1 80 ? -12.390 3.650 17.627 1.00 90.81 80 ASN A N 1
ATOM 655 C CA . ASN A 1 80 ? -12.353 4.759 16.681 1.00 90.81 80 ASN A CA 1
ATOM 656 C C . ASN A 1 80 ? -10.966 5.401 16.590 1.00 90.81 80 ASN A C 1
ATOM 658 O O . ASN A 1 80 ? -10.499 5.723 15.492 1.00 90.81 80 ASN A O 1
ATOM 662 N N . ASP A 1 81 ? -10.278 5.570 17.713 1.00 91.81 81 ASP A N 1
ATOM 663 C CA . ASP A 1 81 ? -8.925 6.118 17.718 1.00 91.81 81 ASP A CA 1
ATOM 664 C C . ASP A 1 81 ? -7.914 5.147 17.094 1.00 91.81 81 ASP A C 1
ATOM 666 O O . ASP A 1 81 ? -7.081 5.567 16.281 1.00 91.81 81 ASP A O 1
ATOM 670 N N . ILE A 1 82 ? -8.063 3.838 17.325 1.00 91.88 82 ILE A N 1
ATOM 671 C CA . ILE A 1 82 ? -7.292 2.803 16.620 1.00 91.88 82 ILE A CA 1
ATOM 672 C C . ILE A 1 82 ? -7.544 2.874 15.108 1.00 91.88 82 ILE A C 1
ATOM 674 O O . ILE A 1 82 ? -6.594 2.786 14.317 1.00 91.88 82 ILE A O 1
ATOM 678 N N . LEU A 1 83 ? -8.792 3.075 14.670 1.00 92.25 83 LEU A N 1
ATOM 679 C CA . LEU A 1 83 ? -9.120 3.244 13.253 1.00 92.25 83 LEU A CA 1
ATOM 680 C C . LEU A 1 83 ? -8.422 4.477 12.657 1.00 92.25 83 LEU A C 1
ATOM 682 O O . LEU A 1 83 ? -7.777 4.364 11.608 1.00 92.25 83 LEU A O 1
ATOM 686 N N . LYS A 1 84 ? -8.470 5.633 13.333 1.00 93.69 84 LYS A N 1
ATOM 687 C CA . LYS A 1 84 ? -7.775 6.862 12.897 1.00 93.69 84 LYS A CA 1
ATOM 688 C C . LYS A 1 84 ? -6.261 6.654 12.800 1.00 93.69 84 LYS A C 1
ATOM 690 O O . LYS A 1 84 ? -5.650 7.014 11.788 1.00 93.69 84 LYS A O 1
ATOM 695 N N . MET A 1 85 ? -5.651 6.034 13.811 1.00 94.12 85 MET A N 1
ATOM 696 C CA . MET A 1 85 ? -4.219 5.715 13.816 1.00 94.12 85 MET A CA 1
ATOM 697 C C . MET A 1 85 ? -3.849 4.761 12.676 1.00 94.12 85 MET A C 1
ATOM 699 O O . MET A 1 85 ? -2.851 4.973 11.982 1.00 94.12 85 MET A O 1
ATOM 703 N N . THR A 1 86 ? -4.681 3.750 12.426 1.00 92.88 86 THR A N 1
ATOM 704 C CA . THR A 1 86 ? -4.487 2.790 11.334 1.00 92.88 86 THR A CA 1
ATOM 705 C C . THR A 1 86 ? -4.540 3.485 9.975 1.00 92.88 86 THR A C 1
ATOM 707 O O . THR A 1 86 ? -3.671 3.248 9.135 1.00 92.88 86 THR A O 1
ATOM 710 N N . ILE A 1 87 ? -5.500 4.392 9.759 1.00 92.56 87 ILE A N 1
ATOM 711 C CA . ILE A 1 87 ? -5.593 5.203 8.533 1.00 92.56 87 ILE A CA 1
ATOM 712 C C . ILE A 1 87 ? -4.315 6.022 8.332 1.00 92.56 87 ILE A C 1
ATOM 714 O O . ILE A 1 87 ? -3.723 5.967 7.250 1.00 92.56 87 ILE A O 1
ATOM 718 N N . LYS A 1 88 ? -3.850 6.728 9.371 1.00 94.19 88 LYS A N 1
ATOM 719 C CA . LYS A 1 88 ? -2.622 7.536 9.315 1.00 94.19 88 LYS A CA 1
ATOM 720 C C . LYS A 1 88 ? -1.395 6.679 8.989 1.00 94.19 88 LYS A C 1
ATOM 722 O O . LYS A 1 88 ? -0.626 7.012 8.088 1.00 94.19 88 LYS A O 1
ATOM 727 N N . SER A 1 89 ? -1.248 5.533 9.650 1.00 92.81 89 SER A N 1
ATOM 728 C CA . SER A 1 89 ? -0.159 4.581 9.398 1.00 92.81 89 SER A CA 1
ATOM 729 C C . SER A 1 89 ? -0.176 4.047 7.959 1.00 92.81 89 SER A C 1
ATOM 731 O O . SER A 1 89 ? 0.844 4.066 7.264 1.00 92.81 89 SER A O 1
ATOM 733 N N . LYS A 1 90 ? -1.349 3.647 7.445 1.00 90.12 90 LYS A N 1
ATOM 734 C CA . LYS A 1 90 ? -1.493 3.180 6.055 1.00 90.12 90 LYS A CA 1
ATOM 735 C C . LYS A 1 90 ? -1.209 4.283 5.038 1.00 90.12 90 LYS A C 1
ATOM 737 O O . LYS A 1 90 ? -0.626 3.988 3.996 1.00 90.12 90 LYS A O 1
ATOM 742 N N . GLN A 1 91 ? -1.571 5.531 5.335 1.00 92.62 91 GLN A N 1
ATOM 743 C CA . GLN A 1 91 ? -1.249 6.682 4.493 1.00 92.62 91 GLN A CA 1
ATOM 744 C C . GLN A 1 91 ? 0.265 6.930 4.422 1.00 92.62 91 GLN A C 1
ATOM 746 O O . GLN A 1 91 ? 0.798 7.074 3.322 1.00 92.62 91 GLN A O 1
ATOM 751 N N . ASN A 1 92 ? 0.969 6.885 5.555 1.00 92.75 92 ASN A N 1
ATOM 752 C CA . ASN A 1 92 ? 2.430 7.014 5.591 1.00 92.75 92 ASN A CA 1
ATOM 753 C C . ASN A 1 92 ? 3.120 5.878 4.819 1.00 92.75 92 ASN A C 1
ATOM 755 O O . ASN A 1 92 ? 4.030 6.116 4.023 1.00 92.75 92 ASN A O 1
ATOM 759 N N . ASN A 1 93 ? 2.648 4.640 4.994 1.00 92.00 93 ASN A N 1
ATOM 760 C CA . ASN A 1 93 ? 3.158 3.497 4.242 1.00 92.00 93 ASN A CA 1
ATOM 761 C C . ASN A 1 93 ? 2.917 3.648 2.729 1.00 92.00 93 ASN A C 1
ATOM 763 O O . ASN A 1 93 ? 3.818 3.386 1.934 1.00 92.00 93 ASN A O 1
ATOM 767 N N . LEU A 1 94 ? 1.728 4.104 2.318 1.00 89.31 94 LEU A N 1
ATOM 768 C CA . LEU A 1 94 ? 1.432 4.384 0.913 1.00 89.31 94 LEU A CA 1
ATOM 769 C C . LEU A 1 94 ? 2.380 5.447 0.343 1.00 89.31 94 LEU A C 1
ATOM 771 O O . LEU A 1 94 ? 2.881 5.268 -0.764 1.00 89.31 94 LEU A O 1
ATOM 775 N N . TYR A 1 95 ? 2.655 6.514 1.093 1.00 89.12 95 TYR A N 1
ATOM 776 C CA . TYR A 1 95 ? 3.600 7.550 0.677 1.00 89.12 95 TYR A CA 1
ATOM 777 C C . TYR A 1 95 ? 5.016 6.989 0.476 1.00 89.12 95 TYR A C 1
ATOM 779 O O . TYR A 1 95 ? 5.607 7.174 -0.586 1.00 89.12 95 TYR A O 1
ATOM 787 N N . SER A 1 96 ? 5.526 6.206 1.432 1.00 92.06 96 SER A N 1
ATOM 788 C CA . SER A 1 96 ? 6.832 5.541 1.299 1.00 92.06 96 SER A CA 1
ATOM 789 C C . SER A 1 96 ? 6.890 4.595 0.092 1.00 92.06 96 SER A C 1
ATOM 791 O O . SER A 1 96 ? 7.878 4.578 -0.645 1.00 92.06 96 SER A O 1
ATOM 793 N N . LEU A 1 97 ? 5.822 3.825 -0.149 1.00 89.31 97 LEU A N 1
ATOM 794 C CA . LEU A 1 97 ? 5.722 2.947 -1.316 1.00 89.31 97 LEU A CA 1
ATOM 795 C C . LEU A 1 97 ? 5.725 3.735 -2.626 1.00 89.31 97 LEU A C 1
ATOM 797 O O . LEU A 1 97 ? 6.392 3.312 -3.565 1.00 89.31 97 LEU A O 1
ATOM 801 N N . LEU A 1 98 ? 5.025 4.871 -2.688 1.00 88.25 98 LEU A N 1
ATOM 802 C CA . LEU A 1 98 ? 5.014 5.742 -3.865 1.00 88.25 98 LEU A CA 1
ATOM 803 C C . LEU A 1 98 ? 6.408 6.286 -4.170 1.00 88.25 98 LEU A C 1
ATOM 805 O O . LEU A 1 98 ? 6.846 6.173 -5.310 1.00 88.25 98 LEU A O 1
ATOM 809 N N . LEU A 1 99 ? 7.126 6.789 -3.163 1.00 90.31 99 LEU A N 1
ATOM 810 C CA . LEU A 1 99 ? 8.497 7.282 -3.337 1.00 90.31 99 LEU A CA 1
ATOM 811 C C . LEU A 1 99 ? 9.432 6.197 -3.887 1.00 90.31 99 LEU A C 1
ATOM 813 O O . LEU A 1 99 ? 10.150 6.419 -4.862 1.00 90.31 99 LEU A O 1
ATOM 817 N N . LYS A 1 100 ? 9.382 4.993 -3.303 1.00 90.94 100 LYS A N 1
ATOM 818 C CA . LYS A 1 100 ? 10.176 3.846 -3.773 1.00 90.94 100 LYS A CA 1
ATOM 819 C C . LYS A 1 100 ? 9.801 3.441 -5.197 1.00 90.94 100 LYS A C 1
ATOM 821 O O . LYS A 1 100 ? 10.686 3.130 -5.990 1.00 90.94 100 LYS A O 1
ATOM 826 N N . CYS A 1 101 ? 8.505 3.441 -5.511 1.00 87.94 101 CYS A N 1
ATOM 827 C CA . CYS A 1 101 ? 7.992 3.117 -6.838 1.00 87.94 101 CYS A CA 1
ATOM 828 C C . CYS A 1 101 ? 8.540 4.103 -7.871 1.00 87.94 101 CYS A C 1
ATOM 830 O O . CYS A 1 101 ? 9.214 3.678 -8.798 1.00 87.94 101 CYS A O 1
ATOM 832 N N . VAL A 1 102 ? 8.363 5.409 -7.650 1.00 87.88 102 VAL A N 1
ATOM 833 C CA . VAL A 1 102 ? 8.846 6.466 -8.556 1.00 87.88 102 VAL A CA 1
ATOM 834 C C . VAL A 1 102 ? 10.350 6.351 -8.798 1.00 87.88 102 VAL A C 1
ATOM 836 O O . VAL A 1 102 ? 10.785 6.352 -9.945 1.00 87.88 102 VAL A O 1
ATOM 839 N N . SER A 1 103 ? 11.147 6.172 -7.742 1.00 88.88 103 SER A N 1
ATOM 840 C CA . SER A 1 103 ? 12.601 6.016 -7.873 1.00 88.88 103 SER A CA 1
ATOM 841 C C . SER A 1 103 ? 12.994 4.808 -8.742 1.00 88.88 103 SER A C 1
ATOM 843 O O . SER A 1 103 ? 13.874 4.902 -9.605 1.00 88.88 103 SER A O 1
ATOM 845 N N . LYS A 1 104 ? 12.322 3.665 -8.562 1.00 87.81 104 LYS A N 1
ATOM 846 C CA . LYS A 1 104 ? 12.574 2.458 -9.363 1.00 87.81 104 LYS A CA 1
ATOM 847 C C . LYS A 1 104 ? 12.088 2.597 -10.804 1.00 87.81 104 LYS A C 1
ATOM 849 O O . LYS A 1 104 ? 12.760 2.106 -11.705 1.00 87.81 104 LYS A O 1
ATOM 854 N N . GLU A 1 105 ? 10.980 3.290 -11.037 1.00 87.50 105 GLU A N 1
ATOM 855 C CA . GLU A 1 105 ? 10.469 3.560 -12.385 1.00 87.50 105 GLU A CA 1
ATOM 856 C C . GLU A 1 105 ? 11.387 4.500 -13.165 1.00 87.50 105 GLU A C 1
ATOM 858 O O . GLU A 1 105 ? 11.706 4.208 -14.311 1.00 87.50 105 GLU A O 1
ATOM 863 N N . GLN A 1 106 ? 11.897 5.555 -12.525 1.00 88.31 106 GLN A N 1
ATOM 864 C CA . GLN A 1 106 ? 12.914 6.434 -13.113 1.00 88.31 106 GLN A CA 1
ATOM 865 C C . GLN A 1 106 ? 1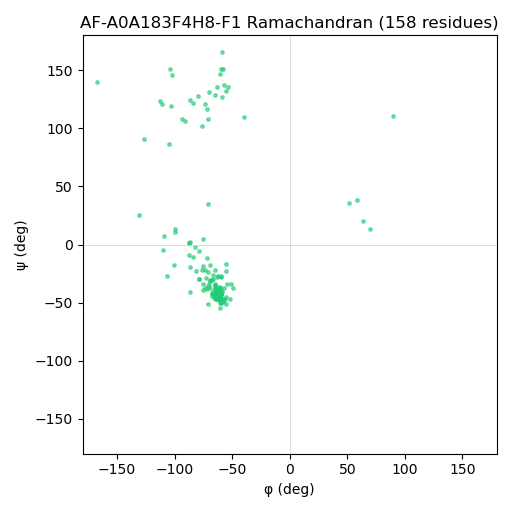4.199 5.669 -13.443 1.00 88.31 106 GLN A C 1
ATOM 867 O O . GLN A 1 106 ? 14.839 5.924 -14.457 1.00 88.31 106 GLN A O 1
ATOM 872 N N . SER A 1 107 ? 14.583 4.704 -12.604 1.00 87.62 107 SER A N 1
ATOM 873 C CA . SER A 1 107 ? 15.721 3.829 -12.904 1.00 87.62 107 SER A CA 1
ATOM 874 C C . SER A 1 107 ? 15.438 2.960 -14.134 1.00 87.62 107 SER A C 1
ATOM 876 O O . SER A 1 107 ? 16.298 2.829 -14.998 1.00 87.62 107 SER A O 1
ATOM 878 N N . CYS A 1 108 ? 14.230 2.399 -14.249 1.00 85.56 108 CYS A N 1
ATOM 879 C CA . CYS A 1 108 ? 13.829 1.628 -15.429 1.00 85.56 108 CYS A CA 1
ATOM 880 C C . CYS A 1 108 ? 13.847 2.489 -16.698 1.00 85.56 108 CYS A C 1
ATOM 882 O O . CYS A 1 108 ? 14.347 2.037 -17.718 1.00 85.56 108 CYS A O 1
ATOM 884 N N . GLU A 1 109 ? 13.359 3.727 -16.627 1.00 85.62 109 GLU A N 1
ATOM 885 C CA . GLU A 1 109 ? 13.371 4.678 -17.744 1.00 85.62 109 GLU A CA 1
ATOM 886 C C . GLU A 1 109 ? 14.795 5.057 -18.180 1.00 85.62 109 GLU A C 1
ATOM 888 O O . GLU A 1 109 ? 15.050 5.202 -19.366 1.00 85.62 109 GLU A O 1
ATOM 893 N N . ARG A 1 110 ? 15.746 5.156 -17.242 1.00 87.06 110 ARG A N 1
ATOM 894 C CA . ARG A 1 110 ? 17.155 5.455 -17.557 1.00 87.06 110 ARG A CA 1
ATOM 895 C C . ARG A 1 110 ? 17.906 4.289 -18.197 1.00 87.06 110 ARG A C 1
ATOM 897 O O . ARG A 1 110 ? 18.794 4.521 -19.009 1.00 87.06 110 ARG A O 1
ATOM 904 N N . PHE A 1 111 ? 17.627 3.059 -17.766 1.00 85.94 111 PHE A N 1
ATOM 905 C CA . PHE A 1 111 ? 18.420 1.884 -18.149 1.00 85.94 111 PHE A CA 1
ATOM 906 C C . PHE A 1 111 ? 17.793 1.040 -19.262 1.00 85.94 111 PHE A C 1
ATOM 908 O O . PHE A 1 111 ? 18.489 0.233 -19.875 1.00 85.94 111 PHE A O 1
ATOM 915 N N . LEU A 1 112 ? 16.495 1.195 -19.526 1.00 83.12 112 LEU A N 1
ATOM 916 C CA . LEU A 1 112 ? 15.798 0.470 -20.585 1.00 83.12 112 LEU A CA 1
ATOM 917 C C . LEU A 1 112 ? 15.550 1.384 -21.784 1.00 83.12 112 LEU A C 1
ATOM 919 O O . LEU A 1 112 ? 15.322 2.576 -21.602 1.00 83.12 112 LEU A O 1
ATOM 923 N N . PRO A 1 113 ? 15.486 0.836 -23.008 1.00 81.56 113 PRO A N 1
ATOM 924 C CA . PRO A 1 113 ? 15.047 1.604 -24.164 1.00 81.56 113 PRO A CA 1
ATOM 925 C C . PRO A 1 113 ? 13.658 2.214 -23.920 1.00 81.56 113 PRO A C 1
ATOM 927 O O . PRO A 1 113 ? 12.727 1.493 -23.547 1.00 81.56 113 PRO A O 1
ATOM 930 N N . ASP A 1 114 ? 13.482 3.509 -24.201 1.00 74.19 114 ASP A N 1
ATOM 931 C CA . ASP A 1 114 ? 12.241 4.243 -23.903 1.00 74.19 114 ASP A CA 1
ATOM 932 C C . ASP A 1 114 ? 10.966 3.555 -24.411 1.00 74.19 114 ASP A C 1
ATOM 934 O O . ASP A 1 114 ? 9.897 3.666 -23.806 1.00 74.19 114 ASP A O 1
ATOM 938 N N . ARG A 1 115 ? 11.051 2.874 -25.561 1.00 76.81 115 ARG A N 1
ATOM 939 C CA . ARG A 1 115 ? 9.919 2.160 -26.172 1.00 76.81 115 ARG A CA 1
ATOM 940 C C . ARG A 1 115 ? 9.521 0.919 -25.372 1.00 76.81 115 ARG A C 1
ATOM 942 O O . ARG A 1 115 ? 8.335 0.607 -25.305 1.00 76.81 115 ARG A O 1
ATOM 949 N N . LEU A 1 116 ? 10.485 0.237 -24.752 1.00 80.50 116 LEU A N 1
ATOM 950 C CA . LEU A 1 116 ? 10.260 -0.976 -23.968 1.00 80.50 116 LEU A CA 1
ATOM 951 C C . LEU A 1 116 ? 9.546 -0.639 -22.656 1.00 80.50 116 LEU A C 1
ATOM 953 O O . LEU A 1 116 ? 8.484 -1.189 -22.367 1.00 80.50 116 LEU A O 1
ATOM 957 N N . TRP A 1 117 ? 10.074 0.327 -21.897 1.00 82.44 117 TRP A N 1
ATOM 958 C CA . TRP A 1 117 ? 9.485 0.723 -20.617 1.00 82.44 117 TRP A CA 1
ATOM 959 C C . TRP A 1 117 ? 8.083 1.324 -20.782 1.00 82.44 117 TRP A C 1
ATOM 961 O O . TRP A 1 117 ? 7.150 0.920 -20.085 1.00 82.44 117 TRP A O 1
ATOM 971 N N . ARG A 1 118 ? 7.884 2.206 -21.774 1.00 78.69 118 ARG A N 1
ATOM 972 C CA . ARG A 1 118 ? 6.555 2.762 -22.089 1.00 78.69 118 ARG A CA 1
ATOM 973 C C . ARG A 1 118 ? 5.541 1.687 -22.479 1.00 78.69 118 ARG A C 1
ATOM 975 O O . ARG A 1 118 ? 4.383 1.782 -22.079 1.00 78.69 118 ARG A O 1
ATOM 982 N N . ARG A 1 119 ? 5.956 0.651 -23.215 1.00 80.81 119 ARG A N 1
ATOM 983 C CA . ARG A 1 119 ? 5.084 -0.477 -23.582 1.00 80.81 119 ARG A CA 1
ATOM 984 C C . ARG A 1 119 ? 4.693 -1.308 -22.359 1.00 80.81 119 ARG A C 1
ATOM 986 O O . ARG A 1 119 ? 3.521 -1.652 -22.218 1.00 80.81 119 ARG A O 1
ATOM 993 N N . ILE A 1 120 ? 5.643 -1.568 -21.458 1.00 77.00 120 ILE A N 1
ATOM 994 C CA . ILE A 1 120 ? 5.396 -2.266 -20.188 1.00 77.00 120 ILE A CA 1
ATOM 995 C C . ILE A 1 120 ? 4.395 -1.478 -19.332 1.00 77.00 120 ILE A C 1
ATOM 997 O O . ILE A 1 120 ? 3.392 -2.038 -18.893 1.00 77.00 120 ILE A O 1
ATOM 1001 N N . VAL A 1 121 ? 4.617 -0.175 -19.131 1.00 75.12 121 VAL A N 1
ATOM 1002 C CA . VAL A 1 121 ? 3.720 0.680 -18.334 1.00 75.12 121 VAL A CA 1
ATOM 1003 C C . VAL A 1 121 ? 2.336 0.802 -18.983 1.00 75.12 121 VAL A C 1
ATOM 1005 O O . VAL A 1 121 ? 1.327 0.585 -18.313 1.00 75.12 121 VAL A O 1
ATOM 1008 N N . GLY A 1 122 ? 2.270 1.061 -20.293 1.00 72.06 122 GLY A N 1
ATOM 1009 C CA . GLY A 1 122 ? 1.010 1.254 -21.016 1.00 72.06 122 GLY A CA 1
ATOM 1010 C C . GLY A 1 122 ? 0.083 0.035 -20.984 1.00 72.06 122 GLY A C 1
ATOM 1011 O O . GLY A 1 122 ? -1.128 0.181 -20.834 1.00 72.06 122 GLY A O 1
ATOM 1012 N N . LEU A 1 123 ? 0.629 -1.182 -21.050 1.00 66.81 123 LEU A N 1
ATOM 1013 C CA . LEU A 1 123 ? -0.166 -2.412 -20.926 1.00 66.81 123 LEU A CA 1
ATOM 1014 C C . LEU A 1 123 ? -0.655 -2.668 -19.497 1.00 66.81 123 LEU A C 1
ATOM 1016 O O . LEU A 1 123 ? -1.714 -3.266 -19.296 1.00 66.81 123 LEU A O 1
ATOM 1020 N N . MET A 1 124 ? 0.098 -2.204 -18.503 1.00 63.47 124 MET A N 1
ATOM 1021 C CA . MET A 1 124 ? -0.275 -2.325 -17.095 1.00 63.47 124 MET A CA 1
ATOM 1022 C C . MET A 1 124 ? -1.372 -1.329 -16.706 1.00 63.47 124 MET A C 1
ATOM 1024 O O . MET A 1 124 ? -2.240 -1.670 -15.902 1.00 63.47 124 MET A O 1
ATOM 1028 N N . ASP A 1 125 ? -1.379 -0.137 -17.303 1.00 64.06 125 ASP 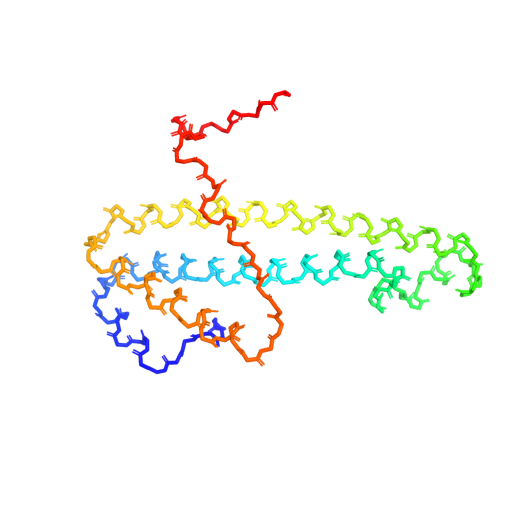A N 1
ATOM 1029 C CA . ASP A 1 125 ? -2.417 0.867 -17.064 1.00 64.06 125 ASP A CA 1
ATOM 1030 C C . ASP A 1 125 ? -3.712 0.567 -17.855 1.00 64.06 125 ASP A C 1
ATOM 1032 O O . ASP A 1 125 ? -4.805 0.834 -17.352 1.00 64.06 125 ASP A O 1
ATOM 1036 N N . LYS A 1 126 ? -3.629 -0.085 -19.030 1.00 55.31 126 LYS A N 1
ATOM 1037 C CA . LYS A 1 126 ? -4.797 -0.427 -19.873 1.00 55.31 126 LYS A CA 1
ATOM 1038 C C . LYS A 1 126 ? -5.772 -1.416 -19.212 1.00 55.31 126 LYS A C 1
ATOM 1040 O O . LYS A 1 126 ? -6.974 -1.164 -19.204 1.00 55.31 126 LYS A O 1
ATOM 1045 N N . LYS A 1 127 ? -5.273 -2.472 -18.554 1.00 50.16 127 LYS A N 1
ATOM 1046 C CA . LYS A 1 127 ? -6.124 -3.418 -17.795 1.00 50.16 127 LYS A CA 1
ATOM 1047 C C . LYS A 1 127 ? -6.849 -2.770 -16.611 1.00 50.16 127 LYS A C 1
ATOM 1049 O O . LYS A 1 127 ? -7.941 -3.194 -16.249 1.00 50.16 127 LYS A O 1
ATOM 1054 N N . ARG A 1 128 ? -6.276 -1.710 -16.032 1.00 47.72 128 ARG A N 1
ATOM 1055 C CA . ARG A 1 128 ? -6.883 -0.994 -14.903 1.00 47.72 128 ARG A CA 1
ATOM 1056 C C . ARG A 1 128 ? -8.137 -0.217 -15.311 1.00 47.72 128 ARG A C 1
ATOM 1058 O O . ARG A 1 128 ? -9.035 -0.060 -14.493 1.00 47.72 128 ARG A O 1
ATOM 1065 N N . SER A 1 129 ? -8.205 0.256 -16.555 1.00 41.62 129 SER A N 1
ATOM 1066 C CA . SER A 1 129 ? -9.401 0.920 -17.088 1.00 41.62 129 SER A CA 1
ATOM 1067 C C . SER A 1 129 ? -10.499 -0.068 -17.494 1.00 41.62 129 SER A C 1
ATOM 1069 O O . SER A 1 129 ? -11.672 0.268 -17.372 1.00 41.62 129 SER A O 1
ATOM 1071 N N . G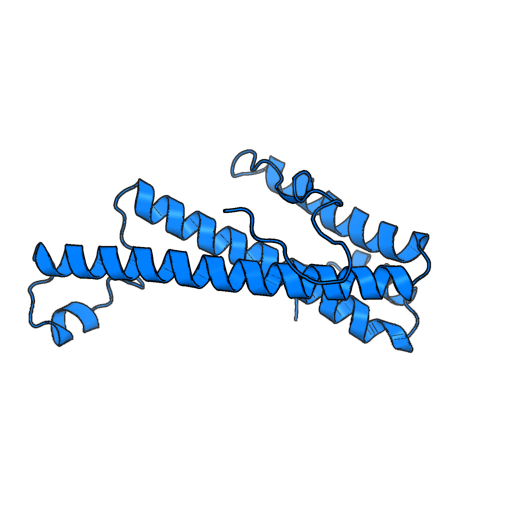LU A 1 130 ? -10.150 -1.287 -17.911 1.00 41.00 130 GLU A N 1
ATOM 1072 C CA . GLU A 1 130 ? -11.129 -2.337 -18.243 1.00 41.00 130 GLU A CA 1
ATOM 1073 C C . GLU A 1 130 ? -11.760 -2.962 -16.982 1.00 41.00 130 GLU A C 1
ATOM 1075 O O . GLU A 1 130 ? -12.975 -3.146 -16.927 1.00 41.00 130 GLU A O 1
ATOM 1080 N N . GLU A 1 131 ? -10.985 -3.188 -15.914 1.00 41.09 131 GLU A N 1
ATOM 1081 C CA . GLU A 1 131 ? -11.513 -3.686 -14.629 1.00 41.09 131 GLU A CA 1
ATOM 1082 C C . GLU A 1 131 ? -12.388 -2.645 -13.896 1.00 41.09 131 GLU A C 1
ATOM 1084 O O . GLU A 1 131 ? -13.376 -3.004 -13.255 1.00 41.09 131 GLU A O 1
ATOM 1089 N N . ASN A 1 132 ? -12.102 -1.346 -14.053 1.00 38.56 132 ASN A N 1
ATOM 1090 C CA . ASN A 1 132 ? -12.900 -0.256 -13.470 1.00 38.56 132 ASN A CA 1
ATOM 1091 C C . ASN A 1 132 ? -14.276 -0.051 -14.141 1.00 38.56 132 ASN A C 1
ATOM 1093 O O . ASN A 1 132 ? -15.106 0.680 -13.600 1.00 38.56 132 ASN A O 1
ATOM 1097 N N . ASN A 1 133 ? -14.534 -0.672 -15.296 1.00 34.84 133 ASN A N 1
ATOM 1098 C CA . ASN A 1 133 ? -15.824 -0.566 -15.984 1.00 34.84 133 ASN A CA 1
ATOM 1099 C C . ASN A 1 133 ? -16.856 -1.601 -15.516 1.00 34.84 133 ASN A C 1
ATOM 1101 O O . ASN A 1 133 ? -18.020 -1.475 -15.887 1.00 34.84 133 ASN A O 1
ATOM 1105 N N . THR A 1 134 ? -16.475 -2.590 -14.695 1.00 37.72 134 THR A N 1
ATOM 1106 C CA . THR A 1 134 ? -17.399 -3.685 -14.347 1.00 37.72 134 THR A CA 1
ATOM 1107 C C . THR A 1 134 ? -17.952 -3.607 -12.926 1.00 37.72 134 THR A C 1
ATOM 1109 O O . THR A 1 134 ? -19.078 -4.041 -12.709 1.00 37.72 134 THR A O 1
ATOM 1112 N N . SER A 1 135 ? -17.276 -3.013 -11.939 1.00 38.34 135 SER A N 1
ATOM 1113 C CA . SER A 1 135 ? -17.908 -2.664 -10.651 1.00 38.34 135 SER A CA 1
ATOM 1114 C C . SER A 1 135 ? -16.999 -1.740 -9.842 1.00 38.34 135 SER A C 1
ATOM 1116 O O . SER A 1 135 ? -15.813 -2.018 -9.717 1.00 38.34 135 SER A O 1
ATOM 1118 N N . ILE A 1 136 ? -17.584 -0.738 -9.176 1.00 34.91 136 ILE A N 1
ATOM 1119 C CA . ILE A 1 136 ? -16.949 0.242 -8.268 1.00 34.91 136 ILE A CA 1
ATOM 1120 C C . ILE A 1 136 ? -16.452 1.495 -9.009 1.00 34.91 136 ILE A C 1
ATOM 1122 O O . ILE A 1 136 ? -15.517 1.473 -9.797 1.00 34.91 136 ILE A O 1
ATOM 1126 N N . GLY A 1 137 ? -17.152 2.600 -8.736 1.00 30.36 137 GLY A N 1
ATOM 1127 C CA . GLY A 1 137 ? -17.145 3.836 -9.509 1.00 30.36 137 GLY A CA 1
ATOM 1128 C C . GLY A 1 137 ? -15.801 4.542 -9.693 1.00 30.36 137 GLY A C 1
ATOM 1129 O O . GLY A 1 137 ? -14.814 4.292 -9.004 1.00 30.36 137 GLY A O 1
ATOM 1130 N N . ARG A 1 138 ? -15.828 5.479 -10.650 1.00 32.41 138 ARG A N 1
ATOM 1131 C CA . ARG A 1 138 ? -14.722 6.343 -11.084 1.00 32.41 138 ARG A CA 1
ATOM 1132 C C . ARG A 1 138 ? -13.887 6.834 -9.899 1.00 32.41 138 ARG A C 1
ATOM 1134 O O . ARG A 1 138 ? -14.318 7.700 -9.141 1.00 32.41 138 ARG A O 1
ATOM 1141 N N . VAL A 1 139 ? -12.663 6.327 -9.787 1.00 36.44 139 VAL A N 1
ATOM 1142 C CA . VAL A 1 139 ? -11.638 6.902 -8.913 1.00 36.44 139 VAL A CA 1
ATOM 1143 C C . VAL A 1 139 ? -10.808 7.862 -9.767 1.00 36.44 139 VAL A C 1
ATOM 1145 O O . VAL A 1 139 ? -10.060 7.390 -10.625 1.00 36.44 139 VAL A O 1
ATOM 1148 N N . PRO A 1 140 ? -10.922 9.190 -9.587 1.00 32.47 140 PRO A N 1
ATOM 1149 C CA . PRO A 1 140 ? -10.092 10.131 -10.324 1.00 32.47 140 PRO A CA 1
ATOM 1150 C C . PRO A 1 140 ? -8.611 9.934 -9.964 1.00 32.47 140 PRO A C 1
ATOM 1152 O O . PRO A 1 140 ? -8.234 9.745 -8.804 1.00 32.47 140 PRO A O 1
ATOM 1155 N N . TYR A 1 141 ? -7.778 9.938 -11.001 1.00 41.44 141 TYR A N 1
ATOM 1156 C CA . TYR A 1 141 ? -6.356 9.625 -10.969 1.00 41.44 141 TYR A CA 1
ATOM 1157 C C . TYR A 1 141 ? -5.558 10.769 -10.317 1.00 41.44 141 TYR A C 1
ATOM 1159 O O . TYR A 1 141 ? -5.539 11.887 -10.811 1.00 41.44 141 TYR A O 1
ATOM 1167 N N . ILE A 1 142 ? -4.835 10.486 -9.225 1.00 41.94 142 ILE A N 1
ATOM 1168 C CA . ILE A 1 142 ? -3.834 11.415 -8.647 1.00 41.94 142 ILE A CA 1
ATOM 1169 C C . ILE A 1 142 ? -2.445 11.218 -9.298 1.00 41.94 142 ILE A C 1
ATOM 1171 O O . ILE A 1 142 ? -1.496 11.912 -8.959 1.00 41.94 142 ILE A O 1
ATOM 1175 N N . PHE A 1 143 ? -2.294 10.313 -10.275 1.00 37.69 143 PHE A N 1
ATOM 1176 C CA . PHE A 1 143 ? -1.061 10.287 -11.079 1.00 37.69 143 PHE A CA 1
ATOM 1177 C C . PHE A 1 143 ? -0.962 11.485 -12.039 1.00 37.69 143 PHE A C 1
ATOM 1179 O O . PHE A 1 143 ? 0.149 11.919 -12.318 1.00 37.69 143 PHE A O 1
ATOM 1186 N N . ASP A 1 144 ? -2.087 12.106 -12.411 1.00 39.19 144 ASP A N 1
ATOM 1187 C CA . ASP A 1 144 ? -2.108 13.339 -13.216 1.00 39.19 144 ASP A CA 1
ATOM 1188 C C . ASP A 1 144 ? -1.888 14.623 -12.392 1.00 39.19 144 ASP A C 1
ATOM 1190 O O . ASP A 1 144 ? -1.854 15.720 -12.942 1.00 39.19 144 ASP A O 1
ATOM 1194 N N . ARG A 1 145 ? -1.738 14.520 -11.061 1.00 37.72 145 ARG A N 1
ATOM 1195 C CA . ARG A 1 145 ? -1.569 15.674 -10.154 1.00 37.72 145 ARG A CA 1
ATOM 1196 C C . ARG A 1 145 ? -0.401 15.544 -9.179 1.00 37.72 145 ARG A C 1
ATOM 1198 O O . ARG A 1 145 ? -0.424 16.161 -8.118 1.00 37.72 145 ARG A O 1
ATOM 1205 N N . ILE A 1 146 ? 0.631 14.771 -9.508 1.00 37.19 146 ILE A N 1
ATOM 1206 C CA . ILE A 1 146 ? 1.947 15.046 -8.921 1.00 37.19 146 ILE A CA 1
ATOM 1207 C C . ILE A 1 146 ? 2.622 16.004 -9.903 1.00 37.19 146 ILE A C 1
ATOM 1209 O O . ILE A 1 146 ? 2.970 15.566 -11.002 1.00 37.19 146 ILE A O 1
ATOM 1213 N N . PRO A 1 147 ? 2.755 17.305 -9.581 1.00 32.50 147 PRO A N 1
ATOM 1214 C CA . PRO A 1 147 ? 3.403 18.236 -10.486 1.00 32.50 147 PRO A CA 1
ATOM 1215 C C . PRO A 1 147 ? 4.830 17.738 -10.732 1.00 32.50 147 PRO A C 1
ATOM 1217 O O . PRO A 1 147 ? 5.585 17.501 -9.783 1.00 32.50 147 PRO A O 1
ATOM 1220 N N . LYS A 1 148 ? 5.213 17.582 -12.006 1.00 41.16 148 LYS A N 1
ATOM 1221 C CA . LYS A 1 148 ? 6.591 17.240 -12.419 1.00 41.16 148 LYS A CA 1
ATOM 1222 C C . LYS A 1 148 ? 7.627 18.238 -11.864 1.00 41.16 148 LYS A C 1
ATOM 1224 O O . LYS A 1 148 ? 8.810 17.945 -11.793 1.00 41.16 148 LYS A O 1
ATOM 1229 N N . ASN A 1 149 ? 7.141 19.393 -11.432 1.00 36.25 149 ASN A N 1
ATOM 1230 C CA . ASN A 1 149 ? 7.810 20.555 -10.878 1.00 36.25 149 ASN A CA 1
ATOM 1231 C C . ASN A 1 149 ? 8.041 20.507 -9.348 1.00 36.25 149 ASN A C 1
ATOM 1233 O O . ASN A 1 149 ? 8.616 21.446 -8.815 1.00 36.25 149 ASN A O 1
ATOM 1237 N N . VAL A 1 150 ? 7.672 19.431 -8.636 1.00 36.31 150 VAL A N 1
ATOM 1238 C CA . VAL A 1 150 ? 8.011 19.261 -7.195 1.00 36.31 150 VAL A CA 1
ATOM 1239 C C . VAL A 1 150 ? 9.387 18.601 -6.985 1.00 36.31 150 VAL A C 1
ATOM 1241 O O . VAL A 1 150 ? 9.819 18.385 -5.858 1.00 36.31 150 VAL A O 1
ATOM 1244 N N . TRP A 1 151 ? 10.117 18.296 -8.061 1.00 40.62 151 TRP A N 1
ATOM 1245 C CA . TRP A 1 151 ? 11.395 17.588 -7.987 1.00 40.62 151 TRP A CA 1
ATOM 1246 C C . TRP A 1 151 ? 12.501 18.355 -8.711 1.00 40.62 151 TRP A C 1
ATOM 1248 O O . TRP A 1 151 ? 12.760 18.127 -9.889 1.00 40.62 151 TRP A O 1
ATOM 1258 N N . VAL A 1 152 ? 13.197 19.225 -7.977 1.00 33.69 152 VAL A N 1
ATOM 1259 C CA . VAL A 1 152 ? 14.554 19.668 -8.322 1.00 33.69 152 VAL A CA 1
ATOM 1260 C C . VAL A 1 152 ? 15.490 19.079 -7.265 1.00 33.69 152 VAL A C 1
ATOM 1262 O O . VAL A 1 152 ? 15.308 19.303 -6.074 1.00 33.69 152 VAL A O 1
ATOM 1265 N N . ASN A 1 153 ? 16.461 18.269 -7.695 1.00 31.30 153 ASN A N 1
ATOM 1266 C CA . ASN A 1 153 ? 17.547 17.728 -6.863 1.00 31.30 153 ASN A CA 1
ATOM 1267 C C . ASN A 1 153 ? 17.145 16.891 -5.630 1.00 31.30 153 ASN A C 1
ATOM 1269 O O . ASN A 1 153 ? 17.806 16.944 -4.600 1.00 31.30 153 ASN A O 1
ATOM 1273 N N . GLY A 1 154 ? 16.098 16.065 -5.727 1.00 30.89 154 GLY A N 1
ATOM 1274 C CA . GLY A 1 154 ? 15.874 14.984 -4.753 1.00 30.89 154 GLY A CA 1
ATOM 1275 C C . GLY A 1 154 ? 15.468 15.413 -3.336 1.00 30.89 154 GLY A C 1
ATOM 1276 O O . GLY A 1 154 ? 15.463 14.569 -2.442 1.00 30.89 154 GLY A O 1
ATOM 1277 N N . VAL A 1 155 ? 15.080 16.673 -3.125 1.00 30.20 155 VAL A N 1
ATOM 1278 C CA . VAL A 1 155 ? 14.540 17.158 -1.847 1.00 30.20 155 VAL A CA 1
ATOM 1279 C C . VAL A 1 155 ? 13.070 17.523 -2.030 1.00 30.20 155 VAL A C 1
ATOM 1281 O O . VAL A 1 155 ? 12.719 18.331 -2.885 1.00 30.20 155 VAL A O 1
ATOM 1284 N N . ALA A 1 156 ? 12.200 16.909 -1.226 1.00 33.50 156 ALA A N 1
ATOM 1285 C CA . ALA A 1 156 ? 10.791 17.269 -1.162 1.00 33.50 156 ALA A CA 1
ATOM 1286 C C . ALA A 1 156 ? 10.655 18.632 -0.468 1.00 33.50 156 ALA A C 1
ATOM 1288 O O . ALA A 1 156 ? 10.856 18.732 0.742 1.00 33.50 156 ALA A O 1
ATOM 1289 N N . ILE A 1 157 ? 10.318 19.679 -1.223 1.00 34.81 157 ILE A N 1
ATOM 1290 C CA . ILE A 1 157 ? 9.943 20.972 -0.648 1.00 34.81 157 ILE A CA 1
ATOM 1291 C C . ILE A 1 157 ? 8.512 20.824 -0.124 1.00 34.81 157 ILE A C 1
ATOM 1293 O O . ILE A 1 157 ? 7.553 20.793 -0.894 1.00 34.81 157 ILE A O 1
ATOM 1297 N N . GLY A 1 158 ? 8.374 20.663 1.191 1.00 29.73 158 GLY A N 1
ATOM 1298 C CA . GLY A 1 158 ? 7.097 20.836 1.873 1.00 29.73 158 GLY A CA 1
ATOM 1299 C C . GLY A 1 158 ? 6.752 22.321 1.892 1.00 29.73 158 GLY A C 1
ATOM 1300 O O . GLY A 1 158 ? 7.498 23.112 2.463 1.00 29.73 158 GLY A O 1
ATOM 1301 N N . SER A 1 159 ? 5.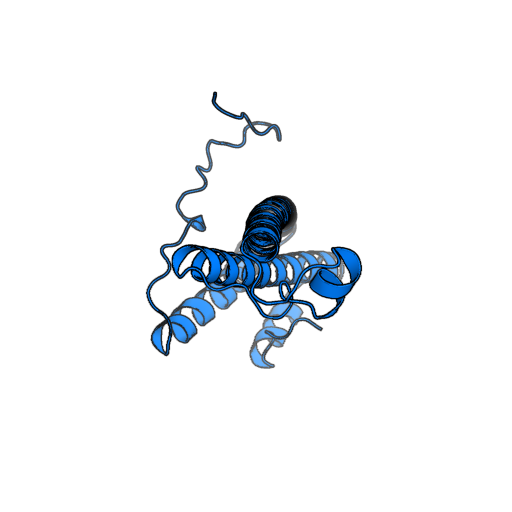657 22.705 1.244 1.00 31.67 159 SER A N 1
ATOM 1302 C CA . SER A 1 159 ? 5.089 24.043 1.408 1.00 31.67 159 SER A CA 1
ATOM 1303 C C . SER A 1 159 ? 4.285 24.089 2.710 1.00 31.67 159 SER A C 1
ATOM 1305 O O . SER A 1 159 ? 3.464 23.201 2.950 1.00 31.67 159 SER A O 1
ATOM 1307 N N . LEU A 1 160 ? 4.613 25.097 3.526 1.00 30.41 160 LEU A N 1
ATOM 1308 C CA . LEU A 1 160 ? 3.909 25.572 4.723 1.00 30.41 160 LEU A CA 1
ATOM 1309 C C . LEU A 1 160 ? 2.414 25.811 4.478 1.00 30.41 160 LEU A C 1
ATOM 1311 O O . LEU A 1 160 ? 2.067 26.231 3.350 1.00 30.41 160 LEU A O 1
#

Secondary structure (DSSP, 8-state):
--TT--HHHHHHHTTS-HHHHHHHHHHHHHHHHHHHHHHHHHHHHHHHHTTPPPTTTS-HHHHHHHT--TT-HHHHHHHHHHHHHHHHHHHHHHHHHHHHHHHHHHHHHHHS-HHHHHHHHHHHHHHHHHHTTTSS-----SGGGS-GGG-STT------